Protein AF-A0A345CP19-F1 (afdb_monomer_lite)

pLDDT: mean 90.62, std 7.23, range [59.22, 97.19]

Secondary structure (DSSP, 8-state):
----EEEEEEETTTTEEEEEETTS-EEEEETTS-GGGSEEEE-TTS-B--SSHHHHHHHHHHHHHHHHHT---

Organism: NCBI:txid65700

Foldseek 3Di:
DAKAFPDWDADDPNQWIKTAIPQRKIKIARPPDDDPVRMWIAHNVRDTDNDDDVVVSVVVNVVVVCVVVVPDD

Sequence (73 aa):
MYLSVTSCNYYDNEKQRNYTFNNRASAQEFTEYPGKTRFRFWGADSRAILRGQARSDMKAAIERHNKKWKIKS

Structure (mmCIF, N/CA/C/O backbone):
data_AF-A0A345CP19-F1
#
_entry.id   AF-A0A345CP19-F1
#
loop_
_atom_site.group_PDB
_atom_site.id
_atom_site.type_symbol
_atom_site.label_atom_id
_atom_site.label_alt_id
_atom_site.label_comp_id
_atom_site.label_asym_id
_atom_site.label_entity_id
_atom_site.label_seq_id
_atom_site.pdbx_PDB_ins_code
_atom_site.Cartn_x
_atom_site.Cartn_y
_atom_site.Cartn_z
_atom_site.occupancy
_atom_site.B_iso_or_equiv
_atom_site.auth_seq_id
_atom_site.auth_comp_id
_atom_site.auth_asym_id
_atom_site.auth_atom_id
_atom_site.pdbx_PDB_model_num
ATOM 1 N N . MET A 1 1 ? 9.183 -9.303 -11.724 1.00 59.22 1 MET A N 1
ATOM 2 C CA . MET A 1 1 ? 9.671 -8.686 -10.468 1.00 59.22 1 MET A CA 1
ATOM 3 C C . MET A 1 1 ? 8.490 -8.532 -9.525 1.00 59.22 1 MET A C 1
ATOM 5 O O . MET A 1 1 ? 7.441 -8.089 -9.971 1.00 59.22 1 MET A O 1
ATOM 9 N N . TYR A 1 2 ? 8.615 -8.963 -8.270 1.00 85.06 2 TYR A N 1
ATOM 10 C CA . TYR A 1 2 ? 7.519 -8.907 -7.301 1.00 85.06 2 TYR A CA 1
ATOM 11 C C . TYR A 1 2 ? 7.398 -7.512 -6.681 1.00 85.06 2 TYR A C 1
ATOM 13 O O . TYR A 1 2 ? 8.412 -6.930 -6.294 1.00 85.06 2 TYR A O 1
ATOM 21 N N . LEU A 1 3 ? 6.180 -6.976 -6.570 1.00 94.06 3 LEU A N 1
ATOM 22 C CA . LEU A 1 3 ? 5.952 -5.675 -5.942 1.00 94.06 3 LEU A CA 1
ATOM 23 C C . LEU A 1 3 ? 6.018 -5.801 -4.411 1.00 94.06 3 LEU A C 1
ATOM 25 O O . LEU A 1 3 ? 5.314 -6.618 -3.805 1.00 94.06 3 LEU A O 1
ATOM 29 N N . SER A 1 4 ? 6.846 -4.972 -3.781 1.00 95.94 4 SER A N 1
ATOM 30 C CA . SER A 1 4 ? 7.018 -4.941 -2.326 1.00 95.94 4 SER A CA 1
ATOM 31 C C . SER A 1 4 ? 7.131 -3.514 -1.809 1.00 95.94 4 SER A C 1
ATOM 33 O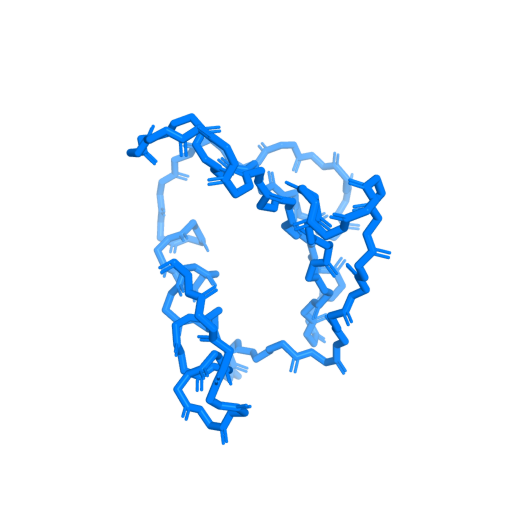 O . SER A 1 4 ? 7.719 -2.657 -2.469 1.00 95.94 4 SER A O 1
ATOM 35 N N . VAL A 1 5 ? 6.616 -3.287 -0.602 1.00 96.75 5 VAL A N 1
ATOM 36 C CA . VAL A 1 5 ? 6.815 -2.041 0.144 1.00 96.75 5 VAL A CA 1
ATOM 37 C C . VAL A 1 5 ? 8.270 -1.957 0.605 1.00 96.75 5 VAL A C 1
ATOM 39 O O . VAL A 1 5 ? 8.768 -2.889 1.240 1.00 96.75 5 VAL A O 1
ATOM 42 N N . THR A 1 6 ? 8.936 -0.850 0.291 1.00 96.38 6 THR A N 1
ATOM 43 C CA . THR A 1 6 ? 10.304 -0.532 0.724 1.00 96.38 6 THR A CA 1
ATOM 44 C C . THR A 1 6 ? 10.325 0.398 1.932 1.00 96.38 6 THR A C 1
ATOM 46 O O . THR A 1 6 ? 11.221 0.278 2.761 1.00 96.38 6 THR A O 1
ATOM 49 N N . SER A 1 7 ? 9.329 1.275 2.076 1.00 94.50 7 SER A N 1
ATOM 50 C CA . SER A 1 7 ? 9.160 2.117 3.263 1.00 94.50 7 SER A CA 1
ATOM 51 C C . SER A 1 7 ? 7.686 2.376 3.582 1.00 94.50 7 SER A C 1
ATOM 53 O O . SER A 1 7 ? 6.834 2.359 2.691 1.00 94.50 7 SER A O 1
ATOM 55 N N . CYS A 1 8 ? 7.399 2.606 4.865 1.00 94.25 8 CYS A N 1
ATOM 56 C CA . CYS A 1 8 ? 6.091 3.001 5.379 1.00 94.25 8 CYS A CA 1
ATOM 57 C C . CYS A 1 8 ? 6.290 4.133 6.393 1.00 94.25 8 CYS A C 1
ATOM 59 O O . CYS A 1 8 ? 6.851 3.906 7.463 1.00 94.25 8 CYS A O 1
ATOM 61 N N . ASN A 1 9 ? 5.835 5.336 6.048 1.00 93.56 9 ASN A N 1
ATOM 62 C CA . ASN A 1 9 ? 5.928 6.523 6.898 1.00 93.56 9 ASN A CA 1
ATOM 63 C C . ASN A 1 9 ? 4.556 6.854 7.490 1.00 93.56 9 ASN A C 1
ATOM 65 O O . ASN A 1 9 ? 3.553 6.788 6.781 1.00 93.56 9 ASN A O 1
ATOM 69 N N . TYR A 1 10 ? 4.523 7.246 8.761 1.00 91.75 10 TYR A N 1
ATOM 70 C CA . TYR A 1 10 ? 3.301 7.581 9.493 1.00 91.75 10 TYR A CA 1
ATOM 71 C C . TYR A 1 10 ? 3.175 9.101 9.620 1.00 91.75 10 TYR A C 1
ATOM 73 O O . TYR A 1 10 ? 4.154 9.782 9.920 1.00 91.75 10 TYR A O 1
ATOM 81 N N . TYR A 1 11 ? 1.974 9.624 9.392 1.00 89.31 11 TYR A N 1
ATOM 82 C CA . TYR A 1 11 ? 1.651 11.049 9.448 1.00 89.31 11 TYR A CA 1
ATOM 83 C C . TYR A 1 11 ? 0.340 11.269 10.205 1.00 89.31 11 TYR A C 1
ATOM 85 O O . TYR A 1 11 ? -0.416 10.325 10.438 1.00 89.31 11 TYR A O 1
ATOM 93 N N . ASP A 1 12 ? 0.093 12.528 10.576 1.00 84.50 12 ASP A N 1
ATOM 94 C CA . ASP A 1 12 ? -1.137 12.988 11.232 1.00 84.50 12 ASP A CA 1
ATOM 95 C C . ASP A 1 12 ? -1.552 12.107 12.423 1.00 84.50 12 ASP A C 1
ATOM 97 O O . ASP A 1 12 ? -2.639 11.539 12.463 1.00 84.50 12 ASP A O 1
ATOM 101 N N . ASN A 1 13 ? -0.633 11.919 13.376 1.00 85.31 13 ASN A N 1
ATOM 102 C CA . ASN A 1 13 ? -0.854 11.081 14.559 1.00 85.31 13 ASN A CA 1
ATOM 103 C C . ASN A 1 13 ? -1.341 9.653 14.215 1.00 85.31 13 ASN A C 1
ATOM 105 O O . ASN A 1 13 ? -2.318 9.162 14.775 1.00 85.31 13 ASN A O 1
ATOM 109 N N . GLU A 1 14 ? -0.679 9.019 13.240 1.00 81.62 14 GLU A N 1
ATOM 110 C CA . GLU A 1 14 ? -0.981 7.675 12.713 1.00 81.62 14 GLU A CA 1
ATOM 111 C C . GLU A 1 14 ? -2.306 7.539 11.938 1.00 81.62 14 GLU A C 1
ATOM 113 O O . GLU A 1 14 ? -2.694 6.430 11.547 1.00 81.62 14 GLU A O 1
ATOM 118 N N . LYS A 1 15 ? -2.984 8.654 11.637 1.00 86.88 15 LYS A N 1
ATOM 119 C CA . LYS A 1 15 ? -4.188 8.658 10.789 1.00 86.88 15 LYS A CA 1
ATOM 120 C C . LYS A 1 15 ? -3.879 8.449 9.314 1.00 86.88 15 LYS A C 1
ATOM 122 O O . LYS A 1 15 ? -4.735 7.994 8.555 1.00 86.88 15 LYS A O 1
ATOM 127 N N . GLN A 1 16 ? -2.648 8.744 8.907 1.00 93.19 16 GLN A N 1
ATOM 128 C CA . GLN A 1 16 ? -2.194 8.559 7.541 1.00 93.19 16 GLN A CA 1
ATOM 129 C C . GLN A 1 16 ? -0.914 7.725 7.490 1.00 93.19 16 GLN A C 1
ATOM 131 O O . GLN A 1 16 ? 0.018 7.929 8.269 1.00 93.19 16 GLN A O 1
ATOM 136 N N . ARG A 1 17 ? -0.843 6.804 6.527 1.00 94.12 17 ARG A N 1
ATOM 137 C CA . ARG A 1 17 ? 0.365 6.034 6.213 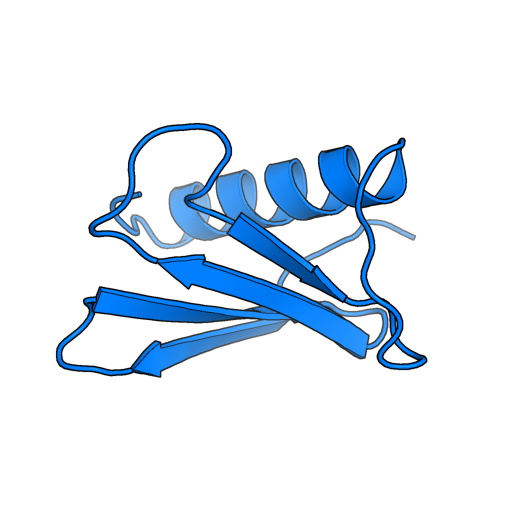1.00 94.12 17 ARG A CA 1
ATOM 138 C C . ARG A 1 17 ? 0.714 6.168 4.746 1.00 94.12 17 ARG A C 1
ATOM 140 O O . ARG A 1 17 ? -0.128 5.930 3.883 1.00 94.12 17 ARG A O 1
ATOM 147 N N . ASN A 1 18 ? 1.967 6.493 4.460 1.00 95.38 18 ASN A N 1
ATOM 148 C CA . ASN A 1 18 ? 2.475 6.572 3.098 1.00 95.38 18 ASN A CA 1
ATOM 149 C C . ASN A 1 18 ? 3.429 5.408 2.845 1.00 95.38 18 ASN A C 1
ATOM 151 O O . ASN A 1 18 ? 4.484 5.301 3.471 1.00 95.38 18 ASN A O 1
ATOM 155 N N . TYR A 1 19 ? 3.053 4.560 1.898 1.00 96.12 19 TYR A N 1
ATOM 156 C CA . TYR A 1 19 ? 3.812 3.406 1.448 1.00 96.12 19 TYR A CA 1
ATOM 157 C C . TYR A 1 19 ? 4.591 3.758 0.183 1.00 96.12 19 TYR A C 1
ATOM 159 O O . TYR A 1 19 ? 4.008 4.254 -0.783 1.00 96.12 19 TYR A O 1
ATOM 167 N N . THR A 1 20 ? 5.883 3.440 0.157 1.00 97.00 20 THR A N 1
ATOM 168 C CA . THR A 1 20 ? 6.709 3.484 -1.060 1.00 97.00 20 THR A CA 1
ATOM 169 C C . THR A 1 20 ? 7.000 2.064 -1.521 1.00 97.00 20 THR A C 1
ATOM 171 O O . THR A 1 20 ? 7.265 1.187 -0.697 1.00 97.00 20 THR A O 1
ATOM 174 N N . PHE A 1 21 ? 6.957 1.825 -2.831 1.00 96.81 21 PHE A N 1
ATOM 175 C CA . PHE A 1 21 ? 7.217 0.512 -3.420 1.00 96.81 21 PHE A CA 1
ATOM 176 C C . PHE A 1 21 ? 8.569 0.462 -4.144 1.00 96.81 21 PHE A C 1
ATOM 178 O O . PHE A 1 21 ? 9.120 1.481 -4.564 1.00 96.81 21 PHE A O 1
ATOM 185 N N . ASN A 1 22 ? 9.087 -0.749 -4.358 1.00 96.00 22 ASN A N 1
ATOM 186 C CA . ASN A 1 22 ? 10.358 -0.991 -5.059 1.00 96.00 22 ASN A CA 1
ATOM 187 C C . ASN A 1 22 ? 10.387 -0.528 -6.531 1.00 96.00 22 ASN A C 1
ATOM 189 O O . ASN A 1 22 ? 11.461 -0.435 -7.116 1.00 96.00 22 ASN A O 1
ATOM 193 N N . ASN A 1 23 ? 9.235 -0.210 -7.125 1.00 94.00 23 ASN A N 1
ATOM 194 C CA . ASN A 1 23 ? 9.117 0.354 -8.471 1.00 94.00 23 ASN A CA 1
ATOM 195 C C . ASN A 1 23 ? 8.933 1.884 -8.482 1.00 94.00 23 ASN A C 1
ATOM 197 O O . ASN A 1 23 ? 8.565 2.425 -9.521 1.00 94.00 23 ASN A O 1
ATOM 201 N N . ARG A 1 24 ? 9.169 2.574 -7.354 1.00 94.38 24 ARG A N 1
ATOM 202 C CA . ARG A 1 24 ? 8.945 4.023 -7.155 1.00 94.38 24 ARG A CA 1
ATOM 203 C C . ARG A 1 24 ? 7.479 4.470 -7.171 1.00 94.38 24 ARG A C 1
ATOM 205 O O . ARG A 1 24 ? 7.214 5.662 -7.066 1.00 94.38 24 ARG A O 1
ATOM 212 N N . ALA A 1 25 ? 6.527 3.544 -7.260 1.00 96.19 25 ALA A N 1
ATOM 213 C CA . ALA A 1 25 ? 5.127 3.855 -7.002 1.00 96.19 25 ALA A CA 1
ATOM 214 C C . ALA A 1 25 ? 4.915 4.177 -5.513 1.00 96.19 25 ALA A C 1
ATOM 216 O O . ALA A 1 25 ? 5.757 3.856 -4.663 1.00 96.19 25 ALA A O 1
ATOM 217 N N . SER A 1 26 ? 3.759 4.748 -5.186 1.00 96.88 26 SER A N 1
ATOM 218 C CA . SER A 1 26 ? 3.389 5.049 -3.804 1.00 96.88 26 SER A CA 1
ATOM 219 C C . SER A 1 26 ? 1.900 4.855 -3.533 1.00 96.88 26 SER A C 1
ATOM 221 O O . SER A 1 26 ? 1.064 4.844 -4.440 1.00 96.88 26 SER A O 1
ATOM 223 N N . ALA A 1 27 ? 1.556 4.662 -2.264 1.00 96.06 27 ALA A N 1
ATOM 224 C CA . ALA A 1 27 ? 0.176 4.614 -1.805 1.00 96.06 27 ALA A CA 1
ATOM 225 C C . ALA A 1 27 ? 0.020 5.408 -0.513 1.00 96.06 27 ALA A C 1
ATOM 227 O O . ALA A 1 27 ? 0.919 5.422 0.321 1.00 96.06 27 ALA A O 1
ATOM 228 N N . GLN A 1 28 ? -1.139 6.030 -0.342 1.00 95.25 28 GLN A N 1
ATOM 229 C CA . GLN A 1 28 ? -1.545 6.664 0.907 1.00 95.25 28 GLN A CA 1
ATOM 230 C C . GLN A 1 28 ? -2.738 5.895 1.459 1.00 95.25 28 GLN A C 1
ATOM 232 O O . GLN A 1 28 ? -3.734 5.709 0.755 1.00 95.25 28 GLN A O 1
ATOM 237 N N . GLU A 1 29 ? -2.609 5.433 2.695 1.00 94.38 29 GLU A N 1
ATOM 238 C CA . GLU A 1 29 ? -3.681 4.884 3.514 1.00 94.38 29 GLU A CA 1
ATOM 239 C C . GLU A 1 29 ? -4.140 5.956 4.494 1.00 94.38 29 GLU A C 1
ATOM 241 O O . GLU A 1 29 ? -3.326 6.542 5.201 1.00 94.38 29 GLU A O 1
ATOM 246 N N . PHE A 1 30 ? -5.443 6.169 4.561 1.00 92.56 30 PHE A N 1
ATOM 247 C CA . PHE A 1 30 ? -6.092 6.981 5.576 1.00 92.56 30 PHE A CA 1
ATOM 248 C C . PHE A 1 30 ? -6.862 6.039 6.497 1.00 92.56 30 PHE A C 1
ATOM 250 O O . PHE A 1 30 ? -7.913 5.516 6.117 1.00 92.56 30 PHE A O 1
ATOM 257 N N . THR A 1 31 ? -6.311 5.769 7.677 1.00 86.75 31 THR A N 1
ATOM 258 C CA . THR A 1 31 ? -6.786 4.710 8.583 1.00 86.75 31 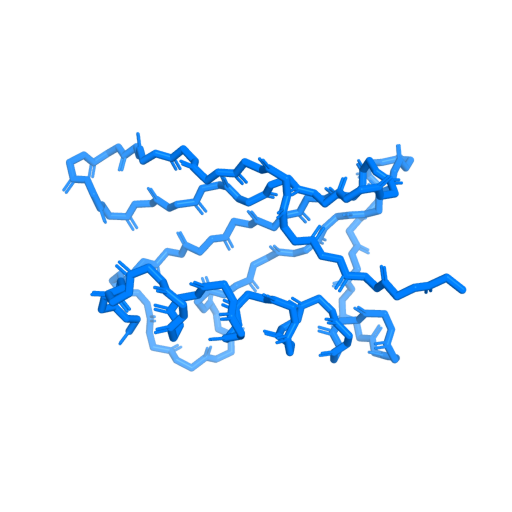THR A CA 1
ATOM 259 C C . THR A 1 31 ? -8.196 4.982 9.114 1.00 86.75 31 THR A C 1
ATOM 261 O O . THR A 1 31 ? -8.945 4.043 9.379 1.00 86.75 31 THR A O 1
ATOM 264 N N . GLU A 1 32 ? -8.594 6.254 9.177 1.00 88.25 32 GLU A N 1
ATOM 265 C CA . GLU A 1 32 ? -9.931 6.703 9.581 1.00 88.25 32 GLU A CA 1
ATOM 266 C C . GLU A 1 32 ? -11.038 6.388 8.560 1.00 88.25 32 GLU A C 1
ATOM 268 O O . GLU A 1 32 ? -12.201 6.242 8.941 1.00 88.25 32 GLU A O 1
ATOM 273 N N . TYR A 1 33 ? -10.713 6.242 7.268 1.00 86.31 33 TYR A N 1
ATOM 274 C CA . TYR A 1 33 ? -11.731 5.995 6.247 1.00 86.31 33 TYR A CA 1
ATOM 275 C C . TYR A 1 33 ? -11.976 4.491 6.026 1.00 86.31 33 TYR A C 1
ATOM 277 O O . TYR A 1 33 ? -11.034 3.692 5.917 1.00 86.31 33 TYR A O 1
ATOM 285 N N . PRO A 1 34 ? -13.246 4.067 5.889 1.00 80.88 34 PRO A N 1
ATOM 286 C CA . PRO A 1 34 ? -13.579 2.681 5.593 1.00 80.88 34 PRO A CA 1
ATOM 287 C C . PRO A 1 34 ? -13.486 2.355 4.093 1.00 80.88 34 PRO A C 1
ATOM 289 O O . PRO A 1 34 ? -13.756 3.170 3.210 1.00 80.88 34 PRO A O 1
ATOM 292 N N . GLY A 1 35 ? -13.178 1.096 3.780 1.00 79.00 35 GLY A N 1
ATOM 293 C CA . GLY A 1 35 ? -13.411 0.522 2.452 1.00 79.00 35 GLY A CA 1
ATOM 294 C C . GLY A 1 35 ? -12.606 1.155 1.307 1.00 79.00 35 GLY A C 1
ATOM 295 O O . GLY A 1 35 ? -11.377 1.191 1.323 1.00 79.00 35 GLY A O 1
ATOM 296 N N . LYS A 1 36 ? -13.293 1.567 0.229 1.00 72.94 36 LYS A N 1
ATOM 297 C CA . LYS A 1 36 ? -12.653 1.965 -1.044 1.00 72.94 36 LYS A CA 1
ATOM 298 C C . LYS A 1 36 ? -11.957 3.329 -0.993 1.00 72.94 36 LYS A C 1
ATOM 300 O O . LYS A 1 36 ? -11.078 3.550 -1.828 1.00 72.94 36 LYS A O 1
ATOM 305 N N . THR A 1 37 ? -12.343 4.204 -0.063 1.00 81.00 37 THR A N 1
ATOM 306 C CA . THR A 1 37 ? -11.780 5.556 0.119 1.00 81.00 37 THR A CA 1
ATOM 307 C C . THR A 1 37 ? -10.518 5.558 0.975 1.00 81.00 37 THR A C 1
ATOM 309 O O . THR A 1 37 ? -9.748 6.512 0.906 1.00 81.00 37 THR A O 1
ATOM 312 N N . ARG A 1 38 ? -10.265 4.459 1.701 1.00 90.38 38 ARG A N 1
ATOM 313 C CA . ARG A 1 38 ? -9.089 4.261 2.554 1.00 90.38 38 ARG A CA 1
ATOM 314 C C . ARG A 1 38 ? -7.765 4.435 1.820 1.00 90.38 38 ARG A C 1
ATOM 316 O O . ARG A 1 38 ? -6.823 4.955 2.397 1.00 90.38 38 ARG A O 1
ATOM 323 N N . PHE A 1 39 ? -7.680 3.991 0.564 1.00 92.88 39 PHE A N 1
ATOM 324 C CA . PHE A 1 39 ? -6.421 3.975 -0.177 1.00 92.88 39 PHE A CA 1
ATOM 325 C C . PHE A 1 39 ? -6.464 4.800 -1.455 1.00 92.88 39 PHE A C 1
ATOM 327 O O . PHE A 1 39 ? -7.353 4.622 -2.297 1.00 92.88 39 PHE A O 1
ATOM 334 N N . ARG A 1 40 ? -5.412 5.592 -1.649 1.00 94.69 40 ARG A N 1
ATOM 335 C CA . ARG A 1 40 ? -5.067 6.254 -2.910 1.00 94.69 40 ARG A CA 1
ATOM 336 C C . ARG A 1 40 ? -3.722 5.720 -3.404 1.00 94.69 40 ARG A C 1
ATOM 338 O O . ARG A 1 40 ? -2.843 5.435 -2.595 1.00 94.69 40 ARG A O 1
ATOM 345 N N . PHE A 1 41 ? -3.578 5.553 -4.716 1.00 95.75 41 PHE A N 1
ATOM 346 C CA . PHE A 1 41 ? -2.415 4.916 -5.338 1.00 95.75 41 PHE A CA 1
ATOM 347 C C . PHE A 1 41 ? -1.869 5.795 -6.459 1.00 95.75 41 PHE A C 1
ATOM 349 O O . PHE A 1 41 ? -2.649 6.357 -7.230 1.00 95.75 41 PHE A O 1
ATOM 356 N N . TRP A 1 42 ? -0.548 5.863 -6.577 1.00 97.19 42 TRP A N 1
ATOM 357 C CA . TRP A 1 42 ? 0.155 6.624 -7.603 1.00 97.19 42 TRP A CA 1
ATOM 358 C C . TRP A 1 42 ? 1.259 5.782 -8.233 1.00 97.19 42 TRP A C 1
ATOM 360 O O . TRP A 1 42 ? 1.954 5.034 -7.543 1.00 97.19 42 TRP A O 1
ATOM 370 N N . GLY A 1 43 ? 1.410 5.901 -9.550 1.00 94.81 43 GLY A N 1
ATOM 371 C CA . GLY A 1 43 ? 2.517 5.314 -10.294 1.00 94.81 43 GLY A CA 1
ATOM 372 C C . GLY A 1 43 ? 3.837 6.040 -10.040 1.00 94.81 43 GLY A C 1
ATOM 373 O O . GLY A 1 43 ? 3.885 7.078 -9.383 1.00 94.81 43 GLY A O 1
ATOM 374 N N . ALA A 1 44 ? 4.921 5.500 -10.598 1.00 92.75 44 ALA A N 1
ATOM 375 C CA . ALA A 1 44 ? 6.244 6.126 -10.541 1.00 92.75 44 ALA A CA 1
ATOM 376 C C . ALA A 1 44 ? 6.314 7.475 -11.283 1.00 92.75 44 ALA A C 1
ATOM 378 O O . ALA A 1 44 ? 7.208 8.274 -11.030 1.00 92.75 44 ALA A O 1
ATOM 379 N N . ASP A 1 45 ? 5.376 7.718 -12.199 1.00 93.00 45 ASP A N 1
ATOM 380 C CA . ASP A 1 45 ? 5.192 8.966 -12.943 1.00 93.00 45 ASP A CA 1
ATOM 381 C C . ASP A 1 45 ? 4.271 9.964 -12.214 1.00 93.00 45 ASP A C 1
ATOM 383 O O . ASP A 1 45 ? 3.813 10.937 -12.811 1.00 93.00 45 ASP A O 1
ATOM 387 N N . SER A 1 46 ? 3.959 9.707 -10.939 1.00 89.56 46 SER A N 1
ATOM 388 C CA . SER A 1 46 ? 3.030 10.490 -10.116 1.00 89.56 46 SER A CA 1
ATOM 389 C C . SER A 1 46 ? 1.593 10.545 -10.649 1.00 89.56 46 SER A C 1
ATOM 391 O O . SER A 1 46 ? 0.776 11.316 -10.139 1.00 89.56 46 SER A O 1
ATOM 393 N N . ARG A 1 47 ? 1.224 9.710 -11.633 1.00 93.75 47 ARG A N 1
ATOM 394 C CA . ARG A 1 47 ? -0.165 9.606 -12.093 1.00 93.75 47 ARG A CA 1
ATOM 395 C C . ARG A 1 47 ? -0.984 8.736 -11.149 1.00 93.75 47 ARG A C 1
ATOM 397 O O . ARG A 1 47 ? -0.532 7.690 -10.684 1.00 93.75 47 ARG A O 1
ATOM 404 N N . ALA A 1 48 ? -2.217 9.159 -10.885 1.00 94.00 48 ALA A N 1
ATOM 405 C CA . ALA A 1 48 ? -3.131 8.417 -10.027 1.00 94.00 48 ALA A CA 1
ATOM 406 C C . ALA A 1 48 ? -3.554 7.087 -10.676 1.00 94.00 48 ALA A C 1
ATOM 408 O O . ALA A 1 48 ? -4.034 7.052 -11.810 1.00 94.00 48 ALA A O 1
ATOM 409 N N . ILE A 1 49 ? -3.439 5.990 -9.927 1.00 92.69 49 ILE A N 1
ATOM 410 C CA . ILE A 1 49 ? -3.889 4.657 -10.335 1.00 92.69 49 ILE A CA 1
ATOM 411 C C . ILE A 1 49 ? -5.275 4.417 -9.737 1.00 92.69 49 ILE A C 1
ATOM 413 O O . ILE A 1 49 ? -5.434 4.089 -8.560 1.00 92.69 49 ILE A O 1
ATOM 417 N N . LEU A 1 50 ? -6.310 4.571 -10.560 1.00 85.19 50 LEU A N 1
ATOM 418 C CA . LEU A 1 50 ? -7.694 4.478 -10.091 1.00 85.19 50 LEU A CA 1
ATOM 419 C C . LEU A 1 50 ? -8.215 3.031 -10.057 1.00 85.19 50 LEU A C 1
ATOM 421 O O . LEU A 1 50 ? -9.001 2.670 -9.172 1.00 85.19 50 LEU A O 1
ATOM 425 N N . ARG A 1 51 ? -7.813 2.191 -11.019 1.00 84.19 51 ARG A N 1
ATOM 426 C CA . ARG A 1 51 ? -8.355 0.837 -11.250 1.00 84.19 51 ARG A CA 1
ATOM 427 C C . ARG A 1 51 ? -7.300 -0.082 -11.883 1.00 84.19 51 ARG A C 1
ATOM 429 O O . ARG A 1 51 ? -6.265 0.392 -12.338 1.00 84.19 51 ARG A O 1
ATOM 436 N N . GLY A 1 52 ? -7.597 -1.381 -11.940 1.00 90.19 52 GLY A N 1
ATOM 437 C CA . GLY A 1 52 ? -6.805 -2.376 -12.672 1.00 90.19 52 GLY A CA 1
ATOM 438 C C . GLY A 1 52 ? -5.797 -3.150 -11.819 1.00 90.19 52 GLY A C 1
ATOM 439 O O . GLY A 1 52 ? -5.728 -2.979 -10.600 1.00 90.19 52 GLY A O 1
ATOM 440 N N . GLN A 1 53 ? -5.021 -4.008 -12.487 1.00 90.31 53 GLN A N 1
ATOM 441 C CA . GLN A 1 53 ? -4.116 -4.973 -11.853 1.00 90.31 53 GLN A CA 1
ATOM 442 C C . GLN A 1 53 ? -3.071 -4.311 -10.949 1.00 90.31 53 GLN A C 1
ATOM 444 O O . GLN A 1 53 ? -2.875 -4.753 -9.822 1.00 90.31 53 GLN A O 1
ATOM 449 N N . ALA A 1 54 ? -2.493 -3.186 -11.382 1.00 90.56 54 ALA A N 1
ATOM 450 C CA . ALA A 1 54 ? -1.507 -2.445 -10.595 1.00 90.56 54 ALA A CA 1
ATOM 451 C C . ALA A 1 54 ? -2.028 -2.072 -9.194 1.00 90.56 54 ALA A C 1
ATOM 453 O O . ALA A 1 54 ? -1.310 -2.193 -8.204 1.00 90.56 54 ALA A O 1
ATOM 454 N N . ARG A 1 55 ? -3.308 -1.689 -9.084 1.00 92.38 55 ARG A N 1
ATOM 455 C CA . ARG A 1 55 ? -3.941 -1.379 -7.794 1.00 92.38 55 ARG A CA 1
ATOM 456 C C . ARG A 1 55 ? -4.064 -2.620 -6.906 1.00 92.38 55 ARG A C 1
ATOM 458 O O . ARG A 1 55 ? -3.829 -2.527 -5.702 1.00 92.38 55 ARG A O 1
ATOM 465 N N . SER A 1 56 ? -4.453 -3.759 -7.479 1.00 92.56 56 SER A N 1
ATOM 466 C CA . SER A 1 56 ? -4.547 -5.035 -6.756 1.00 92.56 56 SER A CA 1
ATOM 467 C C . SER A 1 56 ? -3.176 -5.494 -6.261 1.00 92.56 56 SER A C 1
ATOM 469 O O . SER A 1 56 ? -3.042 -5.874 -5.099 1.00 92.56 56 SER A O 1
ATOM 471 N N . ASP A 1 57 ? -2.144 -5.367 -7.095 1.00 93.62 57 ASP A N 1
ATOM 472 C CA . ASP A 1 57 ? -0.772 -5.737 -6.742 1.00 93.62 57 ASP A CA 1
ATOM 473 C C . ASP A 1 57 ? -0.230 -4.868 -5.601 1.00 93.62 57 ASP A C 1
ATOM 475 O O . ASP A 1 57 ? 0.381 -5.386 -4.662 1.00 93.62 57 ASP A O 1
ATOM 479 N N . MET A 1 58 ? -0.494 -3.554 -5.644 1.00 95.12 58 MET A N 1
ATOM 480 C CA . MET A 1 58 ? -0.118 -2.611 -4.584 1.00 95.12 58 MET A CA 1
ATOM 481 C C . MET A 1 58 ? -0.812 -2.935 -3.262 1.00 95.12 58 MET A C 1
ATOM 483 O O . MET A 1 58 ? -0.154 -2.965 -2.224 1.00 95.12 58 MET A O 1
ATOM 487 N N . LYS A 1 59 ? -2.116 -3.238 -3.287 1.00 93.94 59 LYS A N 1
ATOM 488 C CA . LYS A 1 59 ? -2.84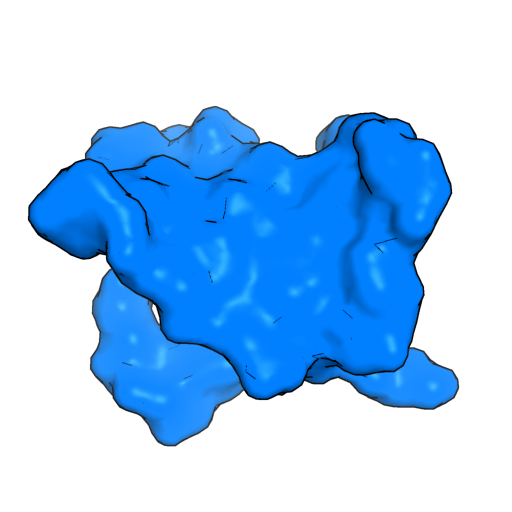5 -3.676 -2.087 1.00 93.94 59 LYS A CA 1
ATOM 489 C C . LYS A 1 59 ? -2.259 -4.949 -1.499 1.00 93.94 59 LYS A C 1
ATOM 491 O O . LYS A 1 59 ? -1.936 -4.975 -0.318 1.00 93.94 59 LYS A O 1
ATOM 496 N N . ALA A 1 60 ? -2.046 -5.967 -2.328 1.00 94.25 60 ALA A N 1
ATOM 497 C CA . ALA A 1 60 ? -1.478 -7.227 -1.872 1.00 94.25 60 ALA A CA 1
ATOM 498 C C . ALA A 1 60 ? -0.063 -7.026 -1.291 1.00 94.25 60 ALA A C 1
ATOM 500 O O . ALA A 1 60 ? 0.317 -7.681 -0.321 1.00 94.25 60 ALA A O 1
ATOM 501 N N . ALA A 1 61 ? 0.727 -6.103 -1.851 1.00 95.88 61 ALA A N 1
ATOM 502 C CA . ALA A 1 61 ? 2.034 -5.734 -1.311 1.00 95.88 61 ALA A CA 1
ATOM 503 C C . ALA A 1 61 ? 1.944 -5.058 0.065 1.00 95.88 61 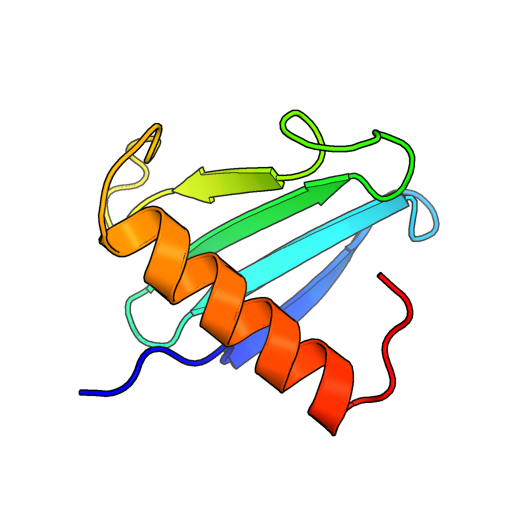ALA A C 1
ATOM 505 O O . ALA A 1 61 ? 2.737 -5.401 0.945 1.00 95.88 61 ALA A O 1
ATOM 506 N N . ILE A 1 62 ? 0.973 -4.164 0.267 1.00 95.00 62 ILE A N 1
ATOM 507 C CA . ILE A 1 62 ? 0.693 -3.546 1.571 1.00 95.00 62 ILE A CA 1
ATOM 508 C C . ILE A 1 62 ? 0.236 -4.603 2.580 1.00 95.00 62 ILE A C 1
ATOM 510 O O . ILE A 1 62 ? 0.795 -4.677 3.667 1.00 95.00 62 ILE A O 1
ATOM 514 N N . GLU A 1 63 ? -0.708 -5.474 2.222 1.00 94.00 63 GLU A N 1
ATOM 515 C CA . GLU A 1 63 ? -1.221 -6.524 3.115 1.00 94.00 63 GLU A CA 1
ATOM 516 C C . GLU A 1 63 ? -0.107 -7.456 3.605 1.00 94.00 63 GLU A C 1
ATOM 518 O O . GLU A 1 63 ? -0.006 -7.751 4.797 1.00 94.00 63 GLU A O 1
ATOM 523 N N . ARG A 1 64 ? 0.790 -7.878 2.707 1.00 95.19 64 ARG A N 1
ATOM 524 C CA . ARG A 1 64 ? 1.965 -8.681 3.078 1.00 95.19 64 ARG A CA 1
ATOM 525 C C . ARG A 1 64 ? 2.918 -7.931 3.994 1.00 95.19 64 ARG A C 1
ATOM 527 O O . ARG A 1 64 ? 3.442 -8.528 4.933 1.00 95.19 64 ARG A O 1
ATOM 534 N N . HIS A 1 65 ? 3.163 -6.652 3.714 1.00 94.88 65 HIS A N 1
ATOM 535 C CA . HIS A 1 65 ? 4.009 -5.810 4.552 1.00 94.88 65 HIS A CA 1
ATOM 536 C C . HIS A 1 65 ? 3.402 -5.671 5.953 1.00 94.88 65 HIS A C 1
ATOM 538 O O . HIS A 1 65 ? 4.067 -5.988 6.937 1.00 94.88 65 HIS A O 1
ATOM 544 N N . ASN A 1 66 ? 2.122 -5.312 6.047 1.00 93.06 66 ASN A N 1
ATOM 545 C CA . ASN A 1 66 ? 1.417 -5.155 7.315 1.00 93.06 66 ASN A CA 1
ATOM 546 C C . ASN A 1 66 ? 1.385 -6.474 8.100 1.00 93.06 66 ASN A C 1
ATOM 548 O O . ASN A 1 66 ? 1.671 -6.474 9.294 1.00 93.06 66 ASN A O 1
ATOM 552 N N . LYS A 1 67 ? 1.166 -7.618 7.431 1.00 93.94 67 LYS A N 1
ATOM 553 C CA . LYS A 1 67 ? 1.258 -8.949 8.054 1.00 93.94 67 LYS A CA 1
ATOM 554 C C . LYS A 1 67 ? 2.661 -9.245 8.592 1.00 93.94 67 LYS A C 1
ATOM 556 O O . LYS A 1 67 ? 2.787 -9.744 9.707 1.00 93.94 67 LYS A O 1
ATOM 561 N N . LYS A 1 68 ? 3.713 -8.937 7.824 1.00 93.69 68 LYS A N 1
ATOM 562 C CA . LYS A 1 68 ? 5.114 -9.152 8.226 1.00 93.69 68 LYS A CA 1
ATOM 563 C C . LYS A 1 68 ? 5.495 -8.312 9.448 1.00 93.69 68 LYS A C 1
ATOM 565 O O . LYS A 1 68 ? 6.164 -8.819 10.342 1.00 93.69 68 LYS A O 1
ATOM 570 N N . TRP A 1 69 ? 5.060 -7.056 9.487 1.00 90.88 69 TRP A N 1
ATOM 571 C CA . TRP A 1 69 ? 5.419 -6.090 10.531 1.00 90.88 69 TRP A CA 1
ATOM 572 C C . TRP A 1 69 ? 4.370 -5.952 11.642 1.00 90.88 69 TRP A C 1
ATOM 574 O O . TRP A 1 69 ? 4.527 -5.120 12.527 1.00 90.88 69 TRP A O 1
ATOM 584 N N . LYS A 1 70 ? 3.312 -6.777 11.618 1.00 90.31 70 LYS A N 1
ATOM 585 C CA . LYS A 1 70 ? 2.191 -6.756 12.577 1.00 90.31 70 LYS A CA 1
ATOM 586 C C . LYS A 1 70 ? 1.519 -5.377 12.697 1.00 90.31 70 LYS A C 1
ATOM 588 O O . LYS A 1 70 ? 1.042 -5.000 13.765 1.00 90.31 70 LYS A O 1
ATOM 593 N N . ILE A 1 71 ? 1.467 -4.638 11.590 1.00 85.62 71 ILE A N 1
ATOM 594 C CA . ILE A 1 71 ? 0.797 -3.336 11.505 1.00 85.62 71 ILE A CA 1
ATOM 595 C C . ILE A 1 71 ? -0.716 -3.579 11.446 1.00 85.62 71 ILE A C 1
ATOM 597 O O . ILE A 1 71 ? -1.189 -4.379 10.637 1.00 85.62 71 ILE A O 1
ATOM 601 N N . LYS A 1 72 ? -1.484 -2.881 12.288 1.00 71.88 72 LYS A N 1
ATOM 602 C CA . LYS A 1 72 ? -2.955 -2.930 12.272 1.00 71.88 72 LYS A CA 1
ATOM 603 C C . LYS A 1 72 ? -3.482 -2.070 11.114 1.00 71.88 72 LYS A C 1
ATOM 605 O O . LYS A 1 72 ? -3.274 -0.861 11.141 1.00 71.88 72 LYS A O 1
ATOM 610 N N . SER A 1 73 ? -4.116 -2.663 10.102 1.00 64.38 73 SER A N 1
ATOM 611 C CA . SER A 1 73 ? -4.891 -1.946 9.060 1.00 64.38 73 SER A CA 1
ATOM 612 C C . SER A 1 73 ? -6.377 -1.950 9.385 1.00 64.38 73 SER A C 1
ATOM 614 O O . SER A 1 73 ? -6.812 -2.88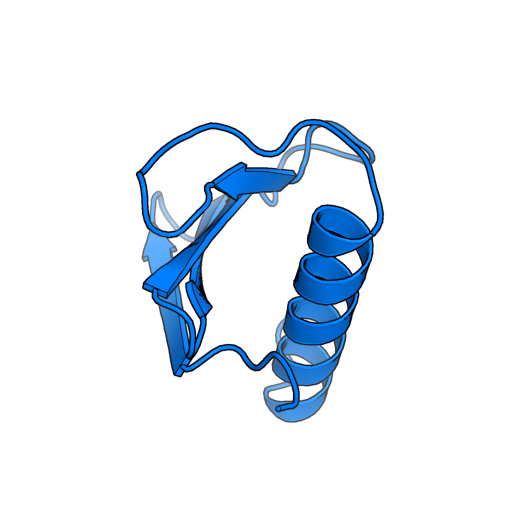6 10.085 1.00 64.38 73 SER A O 1
#

Radius of gyration: 11.39 Å; chains: 1; bounding box: 24×22×28 Å